Protein AF-A0A926SMJ5-F1 (afdb_monomer)

Radius of gyration: 15.32 Å; Cα contacts (8 Å, |Δi|>4): 89; chains: 1; bounding box: 35×30×42 Å

Structure (mmCIF, N/CA/C/O backbone):
data_AF-A0A926SMJ5-F1
#
_entry.id   AF-A0A926SMJ5-F1
#
loop_
_atom_site.group_PDB
_atom_site.id
_atom_site.type_symbol
_atom_site.label_atom_id
_atom_site.label_alt_id
_atom_site.label_comp_id
_atom_site.label_asym_id
_atom_site.label_entity_id
_atom_site.label_seq_id
_atom_site.pdbx_PDB_ins_code
_atom_site.Cartn_x
_atom_site.Cartn_y
_atom_site.Cartn_z
_atom_site.occupancy
_atom_site.B_iso_or_equiv
_atom_site.auth_seq_id
_atom_site.auth_comp_id
_atom_site.auth_asym_id
_atom_site.auth_atom_id
_atom_site.pdbx_PDB_model_num
ATOM 1 N N . MET A 1 1 ? 18.095 1.209 -14.548 1.00 68.81 1 MET A N 1
ATOM 2 C CA . MET A 1 1 ? 16.839 1.778 -14.006 1.00 68.81 1 MET A CA 1
ATOM 3 C C . MET A 1 1 ? 15.679 0.923 -14.497 1.00 68.81 1 MET A C 1
ATOM 5 O O . MET A 1 1 ? 15.805 0.371 -15.583 1.00 68.81 1 MET A O 1
ATOM 9 N N . LEU A 1 2 ? 14.614 0.753 -13.705 1.00 85.12 2 LEU A N 1
ATOM 10 C CA . LEU A 1 2 ? 13.418 0.016 -14.141 1.0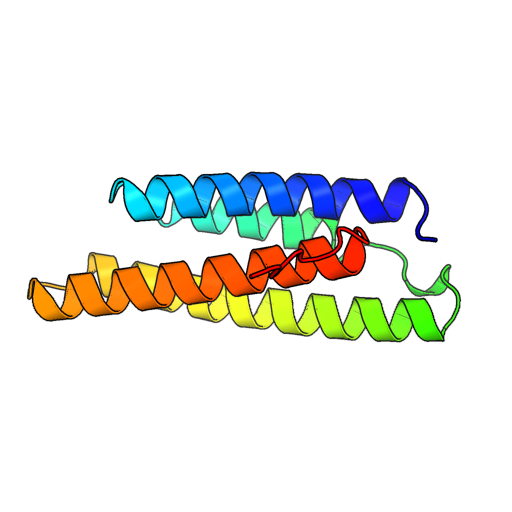0 85.12 2 LEU A CA 1
ATOM 11 C C . LEU A 1 2 ? 12.728 0.760 -15.289 1.00 85.12 2 LEU A C 1
ATOM 13 O O . LEU A 1 2 ? 12.643 1.988 -15.248 1.00 85.12 2 LEU A O 1
ATOM 17 N N . THR A 1 3 ? 12.239 0.029 -16.287 1.00 89.69 3 THR A N 1
ATOM 18 C CA . THR A 1 3 ? 11.433 0.605 -17.370 1.00 89.69 3 THR A CA 1
ATOM 19 C C . THR A 1 3 ? 10.041 0.977 -16.867 1.00 89.69 3 THR A C 1
ATOM 21 O O . THR A 1 3 ? 9.604 0.544 -15.798 1.00 89.69 3 THR A O 1
ATOM 24 N N . GLU A 1 4 ? 9.329 1.791 -17.643 1.00 90.38 4 GLU A N 1
ATOM 25 C CA . GLU A 1 4 ? 8.011 2.298 -17.268 1.00 90.38 4 GLU A CA 1
ATOM 26 C C . GLU A 1 4 ? 6.997 1.183 -16.976 1.00 90.38 4 GLU A C 1
ATOM 28 O O . GLU A 1 4 ? 6.256 1.286 -16.000 1.00 90.38 4 GLU A O 1
ATOM 33 N N . GLN A 1 5 ? 7.054 0.070 -17.717 1.00 92.31 5 GLN A N 1
ATOM 34 C CA . GLN A 1 5 ? 6.171 -1.085 -17.511 1.00 92.31 5 GLN A CA 1
ATOM 35 C C . GLN A 1 5 ? 6.243 -1.660 -16.085 1.00 92.31 5 GLN A C 1
ATOM 37 O O . GLN A 1 5 ? 5.232 -2.105 -15.555 1.00 92.31 5 GLN A O 1
ATOM 42 N N . TYR A 1 6 ? 7.415 -1.609 -15.437 1.00 93.44 6 TYR A N 1
ATOM 43 C CA . TYR A 1 6 ? 7.577 -2.057 -14.049 1.00 93.44 6 TYR A CA 1
ATOM 44 C C . TYR A 1 6 ? 7.316 -0.942 -13.041 1.00 93.44 6 TYR A C 1
ATOM 46 O O . TYR A 1 6 ? 7.074 -1.229 -11.879 1.00 93.44 6 TYR A O 1
ATOM 54 N N . ARG A 1 7 ? 7.406 0.329 -13.443 1.00 95.94 7 ARG A N 1
ATOM 55 C CA . ARG A 1 7 ? 7.222 1.471 -12.535 1.00 95.94 7 ARG A CA 1
ATOM 56 C C . ARG A 1 7 ? 5.751 1.833 -12.362 1.00 95.94 7 ARG A C 1
ATOM 58 O O . ARG A 1 7 ? 5.342 2.120 -11.243 1.00 95.94 7 ARG A O 1
ATOM 65 N N . GLN A 1 8 ? 4.966 1.807 -13.439 1.00 96.75 8 GLN A N 1
ATOM 66 C CA . GLN A 1 8 ? 3.563 2.240 -13.436 1.00 96.75 8 GLN A CA 1
ATOM 67 C C . GLN A 1 8 ? 2.699 1.507 -12.391 1.00 96.75 8 GLN A C 1
ATOM 69 O O . GLN A 1 8 ? 2.032 2.186 -11.609 1.00 96.75 8 GLN A O 1
ATOM 74 N N . PRO A 1 9 ? 2.772 0.168 -12.247 1.00 97.81 9 PRO A N 1
ATOM 75 C CA . PRO A 1 9 ? 2.026 -0.530 -11.198 1.00 97.81 9 PRO A CA 1
ATOM 76 C C . PRO A 1 9 ? 2.387 -0.083 -9.775 1.00 97.81 9 PRO A C 1
ATOM 78 O O . PRO A 1 9 ? 1.518 0.023 -8.913 1.00 97.81 9 PRO A O 1
ATOM 81 N N . PHE A 1 10 ? 3.665 0.220 -9.521 1.00 97.88 10 PHE A N 1
ATOM 82 C CA . PHE A 1 10 ? 4.115 0.702 -8.213 1.00 97.88 10 PHE A CA 1
ATOM 83 C C . PHE A 1 10 ? 3.710 2.155 -7.952 1.00 97.88 10 PHE A C 1
ATOM 85 O O . PHE A 1 10 ? 3.460 2.494 -6.801 1.00 97.88 10 PHE A O 1
ATOM 92 N N . LEU A 1 11 ? 3.599 2.997 -8.984 1.00 97.88 11 LEU A N 1
ATOM 93 C CA . LEU A 1 11 ? 3.022 4.341 -8.854 1.00 97.88 11 LEU A CA 1
ATOM 94 C C . LEU A 1 11 ? 1.535 4.268 -8.490 1.00 97.88 11 LEU A C 1
ATOM 96 O O . LEU A 1 11 ? 1.100 4.948 -7.563 1.00 97.88 11 LEU A O 1
ATOM 100 N N . ALA A 1 12 ? 0.770 3.408 -9.170 1.00 98.12 12 ALA A N 1
ATOM 101 C CA . ALA A 1 12 ? -0.642 3.187 -8.858 1.00 98.12 12 ALA A CA 1
ATOM 102 C C . ALA A 1 12 ? -0.828 2.660 -7.426 1.00 98.12 12 ALA A C 1
ATOM 104 O O . ALA A 1 12 ? -1.693 3.138 -6.690 1.00 98.12 12 ALA A O 1
ATOM 105 N N . LEU A 1 13 ? 0.020 1.715 -7.007 1.00 98.56 13 LEU A N 1
ATOM 106 C CA . LEU A 1 13 ? 0.004 1.207 -5.640 1.00 98.56 13 LEU A CA 1
ATOM 107 C C . LEU A 1 13 ? 0.373 2.296 -4.622 1.00 98.56 13 LEU A C 1
ATOM 109 O O . LEU A 1 13 ? -0.316 2.419 -3.614 1.00 98.56 13 LEU A O 1
ATOM 113 N N . GLN A 1 14 ? 1.415 3.094 -4.883 1.00 98.56 14 GLN A N 1
ATOM 114 C CA . GLN A 1 14 ? 1.828 4.194 -4.005 1.00 98.56 14 GLN A CA 1
ATOM 115 C C . GLN A 1 14 ? 0.692 5.201 -3.811 1.00 98.56 14 GLN A C 1
ATOM 117 O O . GLN A 1 14 ? 0.352 5.500 -2.673 1.00 98.56 14 GLN A O 1
ATOM 122 N N . ALA A 1 15 ? 0.043 5.638 -4.894 1.00 98.38 15 ALA A N 1
ATOM 123 C CA . ALA A 1 15 ? -1.089 6.560 -4.821 1.00 98.38 15 ALA A CA 1
ATOM 124 C C . ALA A 1 15 ? -2.265 5.975 -4.019 1.00 98.38 15 ALA A C 1
ATOM 126 O O . ALA A 1 15 ? -2.904 6.677 -3.235 1.00 98.38 15 ALA A O 1
ATOM 127 N N . SER A 1 16 ? -2.537 4.675 -4.175 1.00 98.50 16 SER A N 1
ATOM 128 C CA . SER A 1 16 ? -3.546 4.002 -3.358 1.00 98.50 16 SER A CA 1
ATOM 129 C C . SER A 1 16 ? -3.147 3.961 -1.883 1.00 98.50 16 SER A C 1
ATOM 131 O O . SER A 1 16 ? -4.009 4.168 -1.040 1.00 98.50 16 SER A O 1
ATOM 133 N N . ILE A 1 17 ? -1.875 3.716 -1.557 1.00 98.69 17 ILE A N 1
ATOM 134 C CA . ILE A 1 17 ? -1.373 3.720 -0.175 1.00 98.69 17 ILE A CA 1
ATOM 135 C C . ILE A 1 17 ? -1.454 5.123 0.433 1.00 98.69 17 ILE A C 1
ATOM 137 O O . ILE A 1 17 ? -1.899 5.242 1.571 1.00 98.69 17 ILE A O 1
ATOM 141 N N . ASP A 1 18 ? -1.081 6.167 -0.310 1.00 98.50 18 ASP A N 1
ATOM 142 C CA . ASP A 1 18 ? -1.184 7.560 0.141 1.00 98.50 18 ASP A CA 1
ATOM 143 C C . ASP A 1 18 ? -2.641 7.901 0.504 1.00 98.50 18 ASP A C 1
ATOM 145 O O . ASP A 1 18 ? -2.910 8.382 1.602 1.00 98.50 18 ASP A O 1
ATOM 149 N N . ARG A 1 19 ? -3.608 7.492 -0.331 1.00 98.19 19 ARG A N 1
ATOM 150 C CA . ARG A 1 19 ? -5.041 7.606 -0.011 1.00 98.19 19 ARG A CA 1
ATOM 151 C C . ARG A 1 19 ? -5.429 6.856 1.270 1.00 98.19 19 ARG A C 1
ATOM 153 O O . ARG A 1 19 ? -6.223 7.365 2.056 1.00 98.19 19 ARG A O 1
ATOM 160 N N . LEU A 1 20 ? -4.899 5.651 1.505 1.00 98.62 20 LEU A N 1
ATOM 161 C CA . LEU A 1 20 ? -5.173 4.919 2.751 1.00 98.62 20 LEU A CA 1
ATOM 162 C C . LEU A 1 20 ? -4.604 5.640 3.978 1.00 98.62 20 LEU A C 1
ATOM 164 O O . LEU A 1 20 ? -5.204 5.558 5.050 1.00 98.62 20 LEU A O 1
ATOM 168 N N . ILE A 1 21 ? -3.457 6.312 3.845 1.00 98.50 21 ILE A N 1
ATOM 169 C CA . ILE A 1 21 ? -2.855 7.106 4.923 1.00 98.50 21 ILE A CA 1
ATOM 170 C C . ILE A 1 21 ? -3.786 8.265 5.282 1.00 98.50 21 ILE A C 1
ATOM 172 O O . ILE A 1 21 ? -4.114 8.422 6.459 1.00 98.50 21 ILE A O 1
ATOM 176 N N . ASP A 1 22 ? -4.274 9.003 4.284 1.00 98.12 22 ASP A N 1
ATOM 177 C CA . ASP A 1 22 ? -5.215 10.110 4.487 1.00 98.12 22 ASP A CA 1
ATOM 178 C C . ASP A 1 22 ? -6.496 9.630 5.185 1.00 98.12 22 ASP A C 1
ATOM 180 O O . ASP A 1 22 ? -6.833 10.109 6.269 1.00 98.12 22 ASP A O 1
ATOM 184 N N . LEU A 1 23 ? -7.122 8.567 4.668 1.00 98.00 23 LEU A N 1
ATOM 185 C CA . LEU A 1 23 ? -8.317 7.963 5.272 1.00 98.00 23 LEU A CA 1
ATOM 186 C C . LEU A 1 23 ? -8.072 7.439 6.696 1.00 98.00 23 LEU A C 1
ATOM 188 O O . LEU A 1 23 ? -8.975 7.441 7.534 1.00 98.00 23 LEU A O 1
ATOM 192 N N . THR A 1 24 ? -6.860 6.965 6.995 1.00 96.94 24 THR A N 1
ATOM 193 C CA . THR A 1 24 ? -6.492 6.543 8.355 1.00 96.94 24 THR A CA 1
ATOM 194 C C . THR A 1 24 ? -6.439 7.738 9.299 1.00 96.94 24 THR A C 1
ATOM 196 O O . THR A 1 24 ? -6.900 7.625 10.434 1.00 96.94 24 THR A O 1
ATOM 199 N N . ASN A 1 25 ? -5.897 8.871 8.852 1.00 95.25 25 ASN A N 1
ATOM 200 C CA . ASN A 1 25 ? -5.803 10.096 9.647 1.00 95.25 25 ASN A CA 1
ATOM 201 C C . ASN A 1 25 ? -7.179 10.736 9.878 1.00 95.25 25 ASN A C 1
ATOM 203 O O . ASN A 1 25 ? -7.440 11.249 10.964 1.00 95.25 25 ASN A O 1
ATOM 207 N N . GLU A 1 26 ? -8.069 10.640 8.892 1.00 95.62 26 GLU A N 1
ATOM 208 C CA . GLU A 1 26 ? -9.456 11.114 8.961 1.00 95.62 26 GLU A CA 1
ATOM 209 C C . GLU A 1 26 ? -10.370 10.174 9.769 1.00 95.62 26 GLU A C 1
ATOM 211 O O . GLU A 1 26 ? -11.464 10.557 10.178 1.00 95.62 26 GLU A O 1
ATOM 216 N N . GLY A 1 27 ? -9.921 8.945 10.052 1.00 93.38 27 GLY A N 1
ATOM 217 C CA . GLY A 1 27 ? -10.724 7.932 10.742 1.00 93.38 27 GLY A CA 1
ATOM 218 C C . GLY A 1 27 ? -11.796 7.287 9.855 1.00 93.38 27 GLY A C 1
ATOM 219 O O . GLY A 1 27 ? -12.699 6.626 10.367 1.00 93.38 27 GLY A O 1
ATOM 220 N N . GLU A 1 28 ? -11.685 7.444 8.537 1.00 95.88 28 GLU A N 1
ATOM 221 C CA . GLU A 1 28 ? -12.643 6.968 7.532 1.00 95.88 28 GLU A CA 1
ATOM 222 C C . GLU A 1 28 ? -12.183 5.686 6.818 1.00 95.88 28 GLU A C 1
ATOM 224 O O . GLU A 1 28 ? -12.872 5.162 5.941 1.00 95.88 28 GLU A O 1
ATOM 229 N N . LEU A 1 29 ? -11.025 5.136 7.199 1.00 96.94 29 LEU A N 1
ATOM 230 C CA . LEU A 1 29 ? -10.487 3.921 6.595 1.00 96.94 29 LEU A CA 1
ATOM 231 C C . LEU A 1 29 ? -11.475 2.745 6.680 1.00 96.94 29 LEU A C 1
ATOM 233 O O . LEU A 1 29 ? -11.891 2.304 7.756 1.00 96.94 29 LEU A O 1
ATOM 237 N N . THR A 1 30 ? -11.773 2.151 5.524 1.00 95.69 30 THR A N 1
ATOM 238 C CA . THR A 1 30 ? -12.614 0.956 5.420 1.00 95.69 30 THR A CA 1
ATOM 239 C C . THR A 1 30 ? -11.831 -0.264 4.936 1.00 95.69 30 THR A C 1
ATOM 241 O O . THR A 1 30 ? -10.741 -0.169 4.380 1.00 95.69 30 THR A O 1
ATOM 244 N N . THR A 1 31 ? -12.420 -1.448 5.122 1.00 95.50 31 THR A N 1
ATOM 245 C CA . THR A 1 31 ? -11.889 -2.703 4.566 1.00 95.50 31 THR A CA 1
ATOM 246 C C . THR A 1 31 ? -11.917 -2.701 3.038 1.00 95.50 31 THR A C 1
ATOM 248 O O . THR A 1 31 ? -10.994 -3.228 2.436 1.00 95.50 31 THR A O 1
ATOM 251 N N . ALA A 1 32 ? -12.915 -2.058 2.422 1.00 96.56 32 ALA A N 1
ATOM 252 C CA . ALA A 1 32 ? -13.040 -1.973 0.968 1.00 96.56 32 ALA A CA 1
ATOM 253 C C . ALA A 1 32 ? -11.887 -1.179 0.331 1.00 96.56 32 ALA A C 1
ATOM 255 O O . ALA A 1 32 ? -11.348 -1.588 -0.691 1.00 96.56 32 ALA A O 1
ATOM 256 N N . GLU A 1 33 ? -11.464 -0.081 0.962 1.00 97.44 33 GLU A N 1
ATOM 257 C CA . GLU A 1 33 ? -10.315 0.710 0.499 1.00 97.44 33 GLU A CA 1
ATOM 258 C C . GLU A 1 33 ? -9.008 -0.104 0.593 1.00 97.44 33 GLU A C 1
ATOM 260 O O . GLU A 1 33 ? -8.209 -0.121 -0.344 1.00 97.44 33 GLU A O 1
ATOM 265 N N . VAL A 1 34 ? -8.816 -0.879 1.671 1.00 98.00 34 VAL A N 1
ATOM 266 C CA . VAL A 1 34 ? -7.666 -1.800 1.785 1.00 98.00 34 VAL A CA 1
ATOM 267 C C . VAL A 1 34 ? -7.715 -2.910 0.732 1.00 98.00 34 VAL A C 1
ATOM 269 O O . VAL A 1 34 ? -6.688 -3.234 0.135 1.00 98.00 34 VAL A O 1
ATOM 272 N N . GLU A 1 35 ? -8.888 -3.494 0.485 1.00 97.88 35 GLU A N 1
ATOM 273 C CA . GLU A 1 35 ? -9.086 -4.517 -0.547 1.00 97.88 35 GLU A CA 1
ATOM 274 C C . GLU A 1 35 ? -8.794 -3.970 -1.951 1.00 97.88 35 GLU A C 1
ATOM 276 O O . GLU A 1 35 ? -8.146 -4.653 -2.743 1.00 97.88 35 GLU A O 1
ATOM 281 N N . ALA A 1 36 ? -9.185 -2.728 -2.249 1.00 97.94 36 ALA A N 1
ATOM 282 C CA . ALA A 1 36 ? -8.871 -2.071 -3.517 1.00 97.94 36 ALA A CA 1
ATOM 283 C C . ALA A 1 36 ? -7.352 -1.903 -3.716 1.00 97.94 36 ALA A C 1
ATOM 285 O O . ALA A 1 36 ? -6.820 -2.267 -4.768 1.00 97.94 36 ALA A O 1
ATOM 286 N N . ALA A 1 37 ? -6.624 -1.452 -2.687 1.00 98.38 37 ALA A N 1
ATOM 287 C CA . ALA A 1 37 ? -5.161 -1.361 -2.738 1.00 98.38 37 ALA A CA 1
ATOM 288 C C . ALA A 1 37 ? -4.503 -2.740 -2.940 1.00 98.38 37 ALA A C 1
ATOM 290 O O . ALA A 1 37 ? -3.575 -2.899 -3.738 1.00 98.38 37 ALA A O 1
ATOM 291 N N . GLN A 1 38 ? -5.018 -3.771 -2.261 1.00 98.31 38 GLN A N 1
ATOM 292 C CA . GLN A 1 38 ? -4.567 -5.148 -2.455 1.00 98.31 38 GLN A CA 1
ATOM 293 C C . GLN A 1 38 ? -4.829 -5.643 -3.878 1.00 98.31 38 GLN A C 1
ATOM 295 O O . GLN A 1 38 ? -3.992 -6.353 -4.432 1.00 98.31 38 GLN A O 1
ATOM 300 N N . GLN A 1 39 ? -5.963 -5.298 -4.487 1.00 98.25 39 GLN A N 1
ATOM 301 C CA . GLN A 1 39 ? -6.269 -5.692 -5.862 1.00 98.25 39 GLN A CA 1
ATOM 302 C C . GLN A 1 39 ? -5.259 -5.111 -6.852 1.00 98.25 39 GLN A C 1
ATOM 304 O O . GLN A 1 39 ? -4.797 -5.853 -7.716 1.00 98.25 39 GLN A O 1
ATOM 309 N N . ILE A 1 40 ? -4.834 -3.853 -6.685 1.00 98.38 40 ILE A N 1
ATOM 310 C CA . ILE A 1 40 ? -3.767 -3.259 -7.509 1.00 98.38 40 ILE A CA 1
ATOM 311 C C . ILE A 1 40 ? -2.495 -4.109 -7.419 1.00 98.38 40 ILE A C 1
ATOM 313 O O . ILE A 1 40 ? -1.932 -4.497 -8.443 1.00 98.38 40 ILE A O 1
ATOM 317 N N . PHE A 1 41 ? -2.073 -4.471 -6.204 1.00 98.44 41 PHE A N 1
ATOM 318 C CA . PHE A 1 41 ? -0.897 -5.318 -6.010 1.00 98.44 41 PHE A CA 1
ATOM 319 C C . PHE A 1 41 ? -1.040 -6.691 -6.691 1.00 98.44 41 PHE A C 1
ATOM 321 O O . PHE A 1 41 ? -0.156 -7.105 -7.444 1.00 98.44 41 PHE A O 1
ATOM 328 N N . HIS A 1 42 ? -2.163 -7.382 -6.482 1.00 98.12 42 HIS A N 1
ATOM 329 C CA . HIS A 1 42 ? -2.371 -8.720 -7.039 1.00 98.12 42 HIS A CA 1
ATOM 330 C C . HIS A 1 42 ? -2.529 -8.727 -8.563 1.00 98.12 42 HIS A C 1
ATOM 332 O O . HIS A 1 42 ? -2.104 -9.682 -9.206 1.00 98.12 42 HIS A O 1
ATOM 338 N N . GLN A 1 43 ? -3.142 -7.693 -9.142 1.00 98.00 43 GLN A N 1
ATOM 339 C CA . GLN A 1 43 ? -3.465 -7.651 -10.569 1.00 98.00 43 GLN A CA 1
ATOM 340 C C . GLN A 1 43 ? -2.375 -6.997 -11.417 1.00 98.00 43 GLN A C 1
ATOM 342 O O . GLN A 1 43 ? -2.254 -7.330 -12.591 1.00 98.00 43 GLN A O 1
ATOM 347 N N . GLN A 1 44 ? -1.600 -6.067 -10.853 1.00 97.81 44 GLN A N 1
ATOM 348 C CA . GLN A 1 44 ? -0.662 -5.253 -11.632 1.00 97.81 44 GLN A CA 1
ATOM 349 C C . GLN A 1 44 ? 0.803 -5.470 -11.246 1.00 97.81 44 GLN A C 1
ATOM 351 O O . GLN A 1 44 ? 1.676 -5.227 -12.074 1.00 97.81 44 GLN A O 1
ATOM 356 N N . ILE A 1 45 ? 1.096 -5.914 -10.016 1.00 97.56 45 ILE A N 1
ATOM 357 C CA . ILE A 1 45 ? 2.479 -6.079 -9.539 1.00 97.56 45 ILE A CA 1
ATOM 358 C C . ILE A 1 45 ? 2.903 -7.547 -9.516 1.00 97.56 45 ILE A C 1
ATOM 360 O O . ILE A 1 45 ? 3.961 -7.873 -10.047 1.00 97.56 45 ILE A O 1
ATOM 364 N N . LEU A 1 46 ? 2.104 -8.438 -8.922 1.00 96.75 46 LEU A N 1
ATOM 365 C CA . LEU A 1 46 ? 2.437 -9.870 -8.887 1.00 96.75 46 LEU A CA 1
ATOM 366 C C . LEU A 1 46 ? 2.617 -10.508 -10.276 1.00 96.75 46 LEU A C 1
ATOM 368 O O . LEU A 1 46 ? 3.505 -11.346 -10.403 1.00 96.75 46 LEU A O 1
ATOM 372 N N . PRO A 1 47 ? 1.843 -10.140 -11.318 1.00 96.88 47 PRO A N 1
ATOM 373 C CA . PRO A 1 47 ? 2.002 -10.736 -12.645 1.00 96.88 47 PRO A CA 1
ATOM 374 C C . PRO A 1 47 ? 3.180 -10.180 -13.455 1.00 96.88 47 PRO A C 1
ATOM 376 O O . PRO A 1 47 ? 3.345 -10.572 -14.608 1.00 96.88 47 PRO A O 1
ATOM 379 N N . LEU A 1 48 ? 3.960 -9.238 -12.910 1.00 95.88 48 LEU A N 1
ATOM 380 C CA . LEU A 1 48 ? 5.109 -8.679 -13.618 1.00 95.88 48 LEU A CA 1
ATOM 381 C C . LEU A 1 48 ? 6.119 -9.781 -13.943 1.00 95.88 48 LEU A C 1
ATOM 383 O O . LEU A 1 48 ? 6.562 -10.507 -13.056 1.00 95.88 48 LEU A O 1
ATOM 387 N N . ASP A 1 49 ? 6.527 -9.848 -15.208 1.00 95.12 49 ASP A N 1
ATOM 388 C CA . ASP A 1 49 ? 7.576 -10.757 -15.658 1.00 95.12 49 ASP A CA 1
ATOM 389 C C . ASP A 1 49 ? 8.935 -10.285 -15.123 1.00 95.12 49 ASP A C 1
ATOM 391 O O . ASP A 1 49 ? 9.573 -9.385 -15.681 1.00 95.12 49 ASP A O 1
ATOM 395 N N . LEU A 1 50 ? 9.350 -10.854 -13.990 1.00 94.00 50 LEU A N 1
ATOM 396 C CA . LEU A 1 50 ? 10.640 -10.562 -13.370 1.00 94.00 50 LEU A CA 1
ATOM 397 C C . LEU A 1 50 ? 11.796 -11.310 -14.047 1.00 94.00 50 LEU A C 1
ATOM 399 O O . LEU A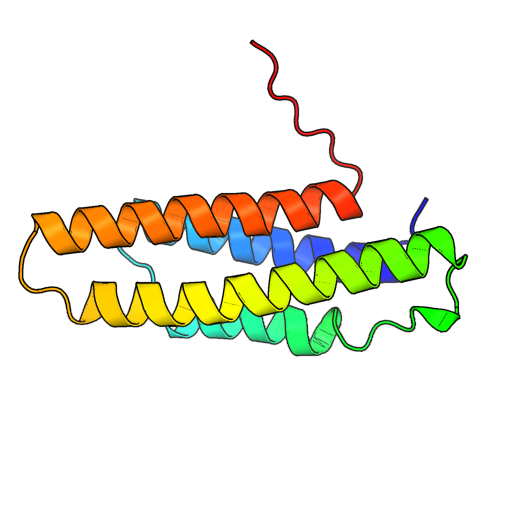 1 50 ? 12.938 -10.886 -13.882 1.00 94.00 50 LEU A O 1
ATOM 403 N N . ASP A 1 51 ? 11.526 -12.361 -14.825 1.00 91.62 51 ASP A N 1
ATOM 404 C CA . ASP A 1 51 ? 12.560 -13.149 -15.507 1.00 91.62 51 ASP A CA 1
ATOM 405 C C . ASP A 1 51 ? 13.175 -12.367 -16.678 1.00 91.62 51 ASP A C 1
ATOM 407 O O . ASP A 1 51 ? 14.343 -12.553 -17.020 1.00 91.62 51 ASP A O 1
ATOM 411 N N . ALA A 1 52 ? 12.423 -11.416 -17.239 1.00 91.50 52 ALA A N 1
ATOM 412 C CA . ALA A 1 52 ? 12.915 -10.455 -18.226 1.00 91.50 52 ALA A CA 1
ATOM 413 C C . ALA A 1 52 ? 13.847 -9.366 -17.643 1.00 91.50 52 ALA A C 1
ATOM 415 O O . ALA A 1 52 ? 14.408 -8.561 -18.394 1.00 91.50 52 ALA A O 1
ATOM 416 N N . LEU A 1 53 ? 14.024 -9.300 -16.317 1.00 92.44 53 LEU A N 1
ATOM 417 C CA . LEU A 1 53 ? 14.916 -8.343 -15.658 1.00 92.44 53 LEU A CA 1
ATOM 418 C C . LEU A 1 53 ? 16.311 -8.927 -15.414 1.00 92.44 53 LEU A C 1
ATOM 420 O O . LEU A 1 53 ? 16.510 -10.128 -15.267 1.00 92.44 53 LEU A O 1
ATOM 424 N N . ASN A 1 54 ? 17.299 -8.040 -15.256 1.00 93.12 54 ASN A N 1
ATOM 425 C CA . ASN A 1 54 ? 18.619 -8.447 -14.770 1.00 93.12 54 ASN A CA 1
ATOM 426 C C . ASN A 1 54 ? 18.490 -9.154 -13.402 1.00 93.12 54 ASN A C 1
ATOM 428 O O . ASN A 1 54 ? 17.837 -8.588 -12.515 1.00 93.12 54 ASN A O 1
ATOM 432 N N . PRO A 1 55 ? 19.167 -10.298 -13.164 1.00 92.44 55 PRO A N 1
ATOM 433 C CA . PRO A 1 55 ? 18.938 -11.121 -11.971 1.00 92.44 55 PRO A CA 1
ATOM 434 C C . PRO A 1 55 ? 19.011 -10.378 -10.625 1.00 92.44 55 PRO A C 1
ATOM 436 O O . PRO A 1 55 ? 18.125 -10.573 -9.795 1.00 92.44 55 PRO A O 1
ATOM 439 N N . PRO A 1 56 ? 19.965 -9.452 -10.381 1.00 93.19 56 PRO A N 1
ATOM 440 C CA . PRO A 1 56 ? 19.992 -8.703 -9.121 1.00 93.19 56 PRO A CA 1
ATOM 441 C C . PRO A 1 56 ? 18.758 -7.811 -8.907 1.00 93.19 56 PRO A C 1
ATOM 443 O O . PRO A 1 56 ? 18.323 -7.605 -7.775 1.00 93.19 56 PRO A O 1
ATOM 446 N N . ILE A 1 57 ? 18.190 -7.273 -9.991 1.00 92.62 57 ILE A N 1
ATOM 447 C CA . ILE A 1 57 ? 16.981 -6.445 -9.949 1.00 92.62 57 ILE A CA 1
ATOM 448 C C . ILE A 1 57 ? 15.763 -7.338 -9.700 1.00 92.62 57 ILE A C 1
ATOM 450 O O . ILE A 1 57 ? 14.956 -7.013 -8.831 1.00 92.62 57 ILE A O 1
ATOM 454 N N . ALA A 1 58 ? 15.670 -8.469 -10.405 1.00 94.75 58 ALA A N 1
ATOM 455 C CA . ALA A 1 58 ? 14.602 -9.452 -10.239 1.00 94.75 58 ALA A CA 1
ATOM 456 C C . ALA A 1 58 ? 14.508 -9.946 -8.784 1.00 94.75 58 ALA A C 1
ATOM 458 O O . ALA A 1 58 ? 13.459 -9.811 -8.154 1.00 94.75 58 ALA A O 1
ATOM 459 N N . THR A 1 59 ? 15.626 -10.392 -8.197 1.00 95.38 59 THR A N 1
ATOM 460 C CA . THR A 1 59 ? 15.685 -10.867 -6.802 1.00 95.38 59 THR A CA 1
ATOM 461 C C . THR A 1 59 ? 15.272 -9.789 -5.799 1.00 95.38 59 THR A C 1
ATOM 463 O O . THR A 1 59 ? 14.557 -10.066 -4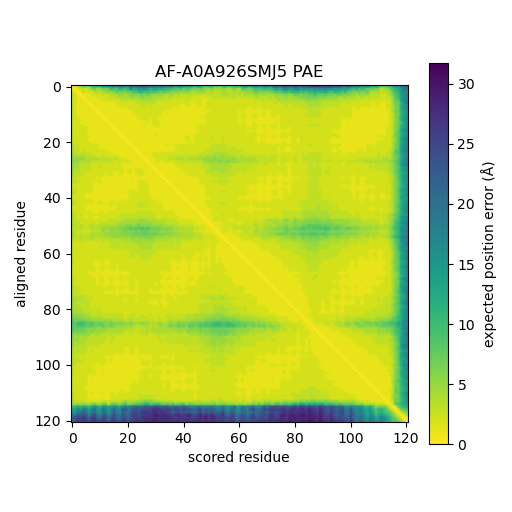.828 1.00 95.38 59 THR A O 1
ATOM 466 N N . LYS A 1 60 ? 15.689 -8.535 -6.028 1.00 95.06 60 LYS A N 1
ATOM 467 C CA . LYS A 1 60 ? 15.296 -7.406 -5.175 1.00 95.06 60 LYS A CA 1
ATOM 468 C C . LYS A 1 60 ? 13.790 -7.151 -5.260 1.00 95.06 60 LYS A C 1
ATOM 470 O O . LYS A 1 60 ? 13.150 -6.985 -4.223 1.00 95.06 60 LYS A O 1
ATOM 475 N N . LEU A 1 61 ? 13.219 -7.135 -6.466 1.00 96.00 61 LEU A N 1
ATOM 476 C CA . LEU A 1 61 ? 11.782 -6.929 -6.664 1.00 96.00 61 LEU A CA 1
ATOM 477 C C . LEU A 1 61 ? 10.962 -8.066 -6.054 1.00 96.00 61 LEU A C 1
ATOM 479 O O . LEU A 1 61 ? 9.983 -7.788 -5.372 1.00 96.00 61 LEU A O 1
ATOM 483 N N . GLN A 1 62 ? 11.390 -9.317 -6.210 1.00 97.19 62 GLN A N 1
ATOM 484 C CA . GLN A 1 62 ? 10.718 -10.471 -5.612 1.00 97.19 62 GLN A CA 1
ATOM 485 C C . GLN A 1 62 ? 10.699 -10.398 -4.076 1.00 97.19 62 GLN A C 1
ATOM 487 O O . GLN A 1 62 ? 9.667 -10.643 -3.443 1.00 97.19 62 GLN A O 1
ATOM 492 N N . SER A 1 63 ? 11.819 -9.995 -3.466 1.00 9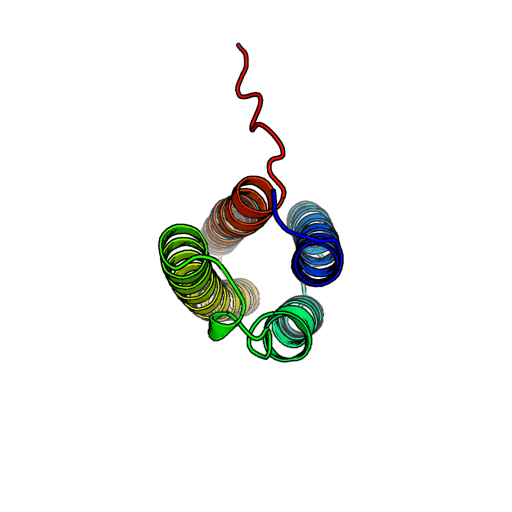7.62 63 SER A N 1
ATOM 493 C CA . SER A 1 63 ? 11.894 -9.752 -2.018 1.00 97.62 63 SER A CA 1
ATOM 494 C C . SER A 1 63 ? 10.918 -8.654 -1.581 1.00 97.62 63 SER A C 1
ATOM 496 O O . SER A 1 63 ? 10.174 -8.829 -0.619 1.00 97.62 63 SER A O 1
ATOM 498 N N . ILE A 1 64 ? 10.860 -7.545 -2.325 1.00 97.56 64 ILE A N 1
ATOM 499 C CA . ILE A 1 64 ? 9.941 -6.435 -2.040 1.00 97.56 64 ILE A CA 1
ATOM 500 C C . ILE A 1 64 ? 8.477 -6.865 -2.195 1.00 97.56 64 ILE A C 1
ATOM 502 O O . ILE A 1 64 ? 7.669 -6.579 -1.316 1.00 97.56 64 ILE A O 1
ATOM 506 N N . GLN A 1 65 ? 8.125 -7.590 -3.259 1.00 98.12 65 GLN A N 1
ATOM 507 C CA . GLN A 1 65 ? 6.772 -8.120 -3.450 1.00 98.12 65 GLN A CA 1
ATOM 508 C C . GLN A 1 65 ? 6.360 -9.043 -2.294 1.00 98.12 65 GLN A C 1
ATOM 510 O O . GLN A 1 65 ? 5.227 -8.970 -1.818 1.00 98.12 65 GLN A O 1
ATOM 515 N N . THR A 1 66 ? 7.287 -9.863 -1.791 1.00 98.44 66 THR A N 1
ATOM 516 C CA . THR A 1 66 ? 7.041 -10.739 -0.635 1.00 98.44 66 THR A CA 1
ATOM 517 C C . THR A 1 66 ? 6.725 -9.934 0.626 1.00 98.44 66 THR A C 1
ATOM 519 O O . THR A 1 66 ? 5.752 -10.234 1.326 1.00 98.44 66 THR A O 1
ATOM 522 N N . GLU A 1 67 ? 7.497 -8.883 0.909 1.00 98.50 67 GLU A N 1
ATOM 523 C CA . GLU A 1 67 ? 7.235 -8.022 2.064 1.00 98.50 67 GLU A CA 1
ATOM 524 C C . GLU A 1 67 ? 5.942 -7.211 1.903 1.00 98.50 67 GLU A C 1
ATOM 526 O O . GLU A 1 67 ? 5.162 -7.141 2.852 1.00 98.50 67 GLU A O 1
ATOM 531 N N . ILE A 1 68 ? 5.641 -6.682 0.712 1.00 98.50 68 ILE A N 1
ATOM 532 C CA . ILE A 1 68 ? 4.364 -6.003 0.433 1.00 98.50 68 ILE A CA 1
ATOM 533 C C . ILE A 1 68 ? 3.184 -6.948 0.704 1.00 98.50 68 ILE A C 1
ATOM 535 O O . ILE A 1 68 ? 2.259 -6.586 1.435 1.00 98.50 68 ILE A O 1
ATOM 539 N N . ALA A 1 69 ? 3.232 -8.184 0.198 1.00 98.44 69 ALA A N 1
ATOM 540 C CA . ALA A 1 69 ? 2.181 -9.178 0.422 1.00 98.44 69 ALA A CA 1
ATOM 541 C C . ALA A 1 69 ? 1.973 -9.475 1.918 1.00 98.44 69 ALA A C 1
ATOM 543 O O . ALA A 1 69 ? 0.841 -9.559 2.403 1.00 98.44 69 ALA A O 1
ATOM 544 N N . LYS A 1 70 ? 3.067 -9.609 2.674 1.00 98.44 70 LYS A N 1
ATOM 545 C CA . LYS A 1 70 ? 3.034 -9.800 4.129 1.00 98.44 70 LYS A CA 1
ATOM 546 C C . LYS A 1 70 ? 2.419 -8.599 4.845 1.00 98.44 70 LYS A C 1
ATOM 548 O O . LYS A 1 70 ? 1.551 -8.795 5.696 1.00 98.44 70 LYS A O 1
ATOM 553 N N . GLN A 1 71 ? 2.823 -7.376 4.501 1.00 98.56 71 GLN A N 1
ATOM 554 C CA . GLN A 1 71 ? 2.265 -6.175 5.122 1.00 98.56 71 GLN A CA 1
ATOM 555 C C . GLN A 1 71 ? 0.780 -6.011 4.806 1.00 98.56 71 GLN A C 1
ATOM 557 O O . GLN A 1 71 ? 0.017 -5.680 5.706 1.00 98.56 71 GLN A O 1
ATOM 562 N N . PHE A 1 72 ? 0.326 -6.333 3.596 1.00 98.50 72 PHE A N 1
ATOM 563 C CA . PHE A 1 72 ? -1.100 -6.292 3.278 1.00 98.50 72 PHE A CA 1
ATOM 564 C C . PHE A 1 72 ? -1.938 -7.256 4.127 1.00 98.50 72 PHE A C 1
ATOM 566 O O . PHE A 1 72 ? -2.996 -6.863 4.616 1.00 98.50 72 PHE A O 1
ATOM 573 N N . ARG A 1 73 ? -1.458 -8.480 4.386 1.00 97.75 73 ARG A N 1
ATOM 574 C CA . ARG A 1 73 ? -2.155 -9.431 5.279 1.00 97.75 73 ARG A CA 1
ATOM 575 C C . ARG A 1 73 ? -2.276 -8.903 6.710 1.00 97.75 73 ARG A C 1
ATOM 577 O O . ARG A 1 73 ? -3.327 -9.033 7.342 1.00 97.75 73 ARG A O 1
ATOM 584 N N . LEU A 1 74 ? -1.204 -8.299 7.220 1.00 98.00 74 LEU A N 1
ATOM 585 C CA . LEU A 1 74 ? -1.204 -7.688 8.549 1.00 98.00 74 LEU A CA 1
ATOM 586 C C . LEU A 1 74 ? -2.117 -6.454 8.598 1.00 98.00 74 LEU A C 1
ATOM 588 O O . LEU A 1 74 ? -2.878 -6.311 9.548 1.00 98.00 74 LEU A O 1
ATOM 592 N N . LEU A 1 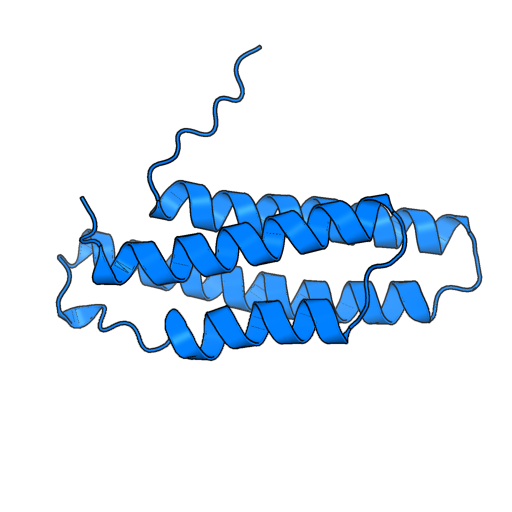75 ? -2.119 -5.629 7.547 1.00 98.31 75 LEU A N 1
ATOM 593 C CA . LEU A 1 75 ? -2.982 -4.452 7.431 1.00 98.31 75 LEU A CA 1
ATOM 594 C C . LEU A 1 75 ? -4.462 -4.832 7.513 1.00 98.31 75 LEU A C 1
ATOM 596 O O . LEU A 1 75 ? -5.200 -4.245 8.299 1.00 98.31 75 LEU A O 1
ATOM 600 N N . SER A 1 76 ? -4.892 -5.852 6.762 1.00 97.06 76 SER A N 1
ATOM 601 C CA . SER A 1 76 ? -6.272 -6.352 6.833 1.00 97.06 76 SER A CA 1
ATOM 602 C C . SER A 1 76 ? -6.656 -6.786 8.249 1.00 97.06 76 SER A C 1
ATOM 604 O O . SER A 1 76 ? -7.768 -6.518 8.703 1.00 97.06 76 SER A O 1
ATOM 606 N N . THR A 1 77 ? -5.725 -7.426 8.961 1.00 96.19 77 THR A N 1
ATOM 607 C CA . THR A 1 77 ? -5.933 -7.865 10.347 1.00 96.19 77 THR A CA 1
ATOM 608 C C . THR A 1 77 ? -6.087 -6.670 11.289 1.00 96.19 77 THR A C 1
ATOM 610 O O . THR A 1 77 ? -7.008 -6.640 12.106 1.00 96.19 77 THR A O 1
ATOM 613 N N . ASP A 1 78 ? -5.229 -5.659 11.153 1.00 96.75 78 ASP A N 1
ATOM 614 C CA . ASP A 1 78 ? -5.283 -4.460 11.988 1.00 96.75 78 ASP A CA 1
ATOM 615 C C . ASP A 1 78 ? -6.576 -3.666 11.768 1.00 96.75 78 ASP A C 1
ATOM 617 O O . ASP A 1 78 ? -7.193 -3.235 12.742 1.00 96.75 78 ASP A O 1
ATOM 621 N N . VAL A 1 79 ? -7.035 -3.529 10.519 1.00 96.75 79 VAL A N 1
ATOM 622 C CA . VAL A 1 79 ? -8.300 -2.845 10.195 1.00 96.75 79 VAL A CA 1
ATOM 623 C C . VAL A 1 79 ? -9.504 -3.599 10.753 1.00 96.75 79 VAL A C 1
ATOM 625 O O . VAL A 1 79 ? -10.417 -2.979 11.304 1.00 96.75 79 VAL A O 1
ATOM 628 N N . LEU A 1 80 ? -9.510 -4.933 10.676 1.00 96.00 80 LEU A N 1
ATOM 629 C CA . LEU A 1 80 ? -10.563 -5.736 11.299 1.00 96.00 80 LEU A CA 1
ATOM 630 C C . LEU A 1 80 ? -10.592 -5.528 12.821 1.00 96.00 80 LEU A C 1
ATOM 632 O O . LEU A 1 80 ? -11.664 -5.349 13.403 1.00 96.00 80 LEU A O 1
ATOM 636 N N . PHE A 1 81 ? -9.425 -5.500 13.469 1.00 95.50 81 PHE A N 1
ATOM 637 C CA . PHE A 1 81 ? -9.338 -5.243 14.905 1.00 95.50 81 PHE A CA 1
ATOM 638 C C . PHE A 1 81 ? -9.704 -3.814 15.291 1.00 95.50 81 PHE A C 1
ATOM 640 O O . PHE A 1 81 ? -10.322 -3.635 16.339 1.00 95.50 81 PHE A O 1
ATOM 647 N N . LEU A 1 82 ? -9.374 -2.815 14.470 1.00 96.12 82 LEU A N 1
ATOM 648 C CA . LEU A 1 82 ? -9.813 -1.437 14.679 1.00 96.12 82 LEU A CA 1
ATOM 649 C C . LEU A 1 82 ? -11.345 -1.362 14.681 1.00 96.12 82 LEU A C 1
ATOM 651 O O . LEU A 1 82 ? -11.924 -0.825 15.621 1.00 96.12 82 LEU A O 1
ATOM 655 N N . LYS A 1 83 ? -12.006 -1.980 13.694 1.00 93.62 83 LYS A N 1
ATOM 656 C CA . LYS A 1 83 ? -13.476 -2.027 13.607 1.00 93.62 83 LYS A CA 1
ATOM 657 C C . LYS A 1 83 ? -14.134 -2.757 14.783 1.00 93.62 83 LYS A C 1
ATOM 659 O O . LYS A 1 83 ? -15.251 -2.424 15.165 1.00 93.62 83 LYS A O 1
ATOM 664 N N . ALA A 1 84 ? -13.462 -3.758 15.348 1.00 94.69 84 ALA A N 1
ATOM 665 C CA . ALA A 1 84 ? -13.958 -4.511 16.500 1.00 94.69 84 ALA A CA 1
ATOM 666 C C . ALA A 1 84 ? -13.637 -3.849 17.857 1.00 94.69 84 ALA A C 1
ATOM 668 O O . ALA A 1 84 ? -14.149 -4.292 18.892 1.00 94.69 84 ALA A O 1
ATOM 669 N N . ALA A 1 85 ? -12.781 -2.821 17.883 1.00 94.56 85 ALA A N 1
ATOM 670 C CA . ALA A 1 85 ? -12.336 -2.185 19.114 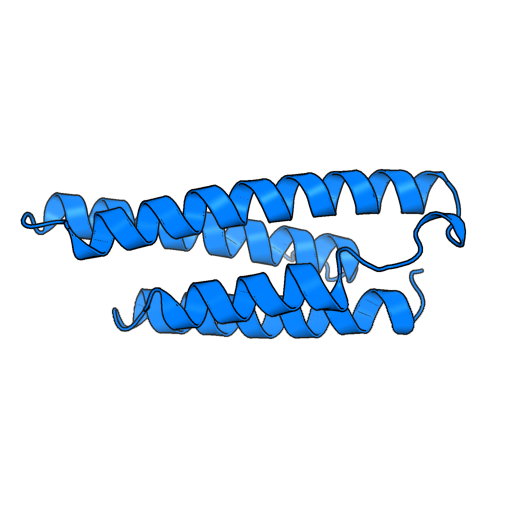1.00 94.56 85 ALA A CA 1
ATOM 671 C C . ALA A 1 85 ? -13.479 -1.406 19.781 1.00 94.56 85 ALA A C 1
ATOM 673 O O . ALA A 1 85 ? -14.130 -0.565 19.174 1.00 94.56 85 ALA A O 1
ATOM 674 N N . ARG A 1 86 ? -13.700 -1.672 21.073 1.00 92.81 86 ARG A N 1
ATOM 675 C CA . ARG A 1 86 ? -14.717 -0.983 21.892 1.00 92.81 86 ARG A CA 1
ATOM 676 C C . ARG A 1 86 ? -14.127 0.041 22.857 1.00 92.81 86 ARG A C 1
ATOM 678 O O . ARG A 1 86 ? -14.855 0.866 23.392 1.00 92.81 86 ARG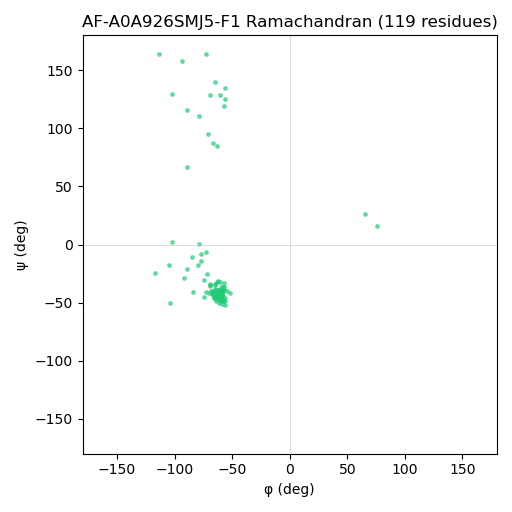 A O 1
ATOM 685 N N . GLN A 1 87 ? -12.824 -0.053 23.114 1.00 96.25 87 GLN A N 1
ATOM 686 C CA . GLN A 1 87 ? -12.104 0.836 24.018 1.00 96.25 87 GLN A CA 1
ATOM 687 C C . GLN A 1 87 ? -11.318 1.864 23.198 1.00 96.25 87 GLN A C 1
ATOM 689 O O . GLN A 1 87 ? -10.560 1.449 22.313 1.00 96.25 87 GLN A O 1
ATOM 694 N N . PRO A 1 88 ? -11.436 3.171 23.497 1.00 92.44 88 PRO A N 1
ATOM 695 C CA . PRO A 1 88 ? -10.730 4.217 22.758 1.00 92.44 88 PRO A CA 1
ATOM 696 C C . PRO A 1 88 ? -9.213 4.002 22.703 1.00 92.44 88 PRO A C 1
ATOM 698 O O . PRO A 1 88 ? -8.610 4.147 21.648 1.00 92.44 88 PRO A O 1
ATOM 701 N N . SER A 1 89 ? -8.599 3.560 23.806 1.00 94.19 89 SER A N 1
ATOM 702 C CA . SER A 1 89 ? -7.157 3.285 23.867 1.00 94.19 89 SER A CA 1
ATOM 703 C C . SER A 1 89 ? -6.718 2.177 22.903 1.00 94.19 89 SER A C 1
ATOM 705 O O . SER A 1 89 ? -5.691 2.304 22.237 1.00 94.19 89 SER A O 1
ATOM 707 N N . THR A 1 90 ? -7.509 1.107 22.781 1.00 93.62 90 THR A N 1
ATOM 708 C CA . THR A 1 90 ? -7.259 0.032 21.812 1.00 93.62 90 THR A CA 1
ATOM 709 C C . THR A 1 90 ? -7.444 0.530 20.382 1.00 93.62 90 THR A C 1
ATOM 711 O O . THR A 1 90 ? -6.619 0.211 19.531 1.00 93.62 90 THR A O 1
ATOM 714 N N . ALA A 1 91 ? -8.478 1.333 20.113 1.00 94.69 91 ALA A N 1
ATOM 715 C CA . ALA A 1 91 ? -8.703 1.910 18.789 1.00 94.69 91 ALA A CA 1
ATOM 716 C C . ALA A 1 91 ? -7.525 2.803 18.359 1.00 94.69 91 ALA A C 1
ATOM 718 O O . ALA A 1 91 ? -6.965 2.593 17.285 1.00 94.69 91 ALA A O 1
ATOM 719 N N . SER A 1 92 ? -7.058 3.704 19.230 1.00 94.62 92 SER A N 1
ATOM 720 C CA . SER A 1 92 ? -5.889 4.552 18.957 1.00 94.62 92 SER A CA 1
ATOM 721 C C . SER A 1 92 ? -4.613 3.737 18.723 1.00 94.62 92 SER A C 1
ATOM 723 O O . SER A 1 92 ? -3.843 4.038 17.813 1.00 94.62 92 SER A O 1
ATOM 725 N N . GLN A 1 93 ? -4.390 2.669 19.498 1.00 95.69 93 GLN A N 1
ATOM 726 C CA . GLN A 1 93 ? -3.250 1.776 19.277 1.00 95.69 93 GLN A CA 1
ATOM 727 C C . GLN A 1 93 ? -3.322 1.089 17.905 1.00 95.69 93 GLN A C 1
ATOM 729 O O . GLN A 1 93 ? -2.302 0.982 17.224 1.00 95.69 93 GLN A O 1
ATOM 734 N N . ARG A 1 94 ? -4.511 0.637 17.484 1.00 95.25 94 ARG A N 1
ATOM 735 C CA . ARG A 1 94 ? -4.710 0.017 16.166 1.00 95.25 94 ARG A CA 1
ATOM 736 C C . ARG A 1 94 ? -4.529 1.013 15.029 1.00 95.25 94 ARG A C 1
ATOM 738 O O . ARG A 1 94 ? -3.839 0.690 14.071 1.00 95.25 94 ARG A O 1
ATOM 745 N N . GLN A 1 95 ? -5.063 2.224 15.157 1.00 96.56 95 GLN A N 1
ATOM 746 C CA . GLN A 1 95 ? -4.870 3.287 14.170 1.00 96.56 95 GLN A CA 1
ATOM 747 C C . GLN A 1 95 ? -3.382 3.618 13.984 1.00 96.56 95 GLN A C 1
ATOM 749 O O . GLN A 1 95 ? -2.913 3.707 12.853 1.00 96.56 95 GLN A O 1
ATOM 754 N N . LYS A 1 96 ? -2.607 3.686 15.077 1.00 96.50 96 LYS A N 1
ATOM 755 C CA . LYS A 1 96 ? -1.148 3.853 15.001 1.00 96.50 96 LYS A CA 1
ATOM 756 C C . LYS A 1 96 ? -0.469 2.702 14.247 1.00 96.50 96 LYS A C 1
ATOM 758 O O . LYS A 1 96 ? 0.327 2.951 13.352 1.00 96.50 96 LYS A O 1
ATOM 763 N N . GLN A 1 97 ? -0.805 1.452 14.575 1.00 97.31 97 GLN A N 1
ATOM 764 C C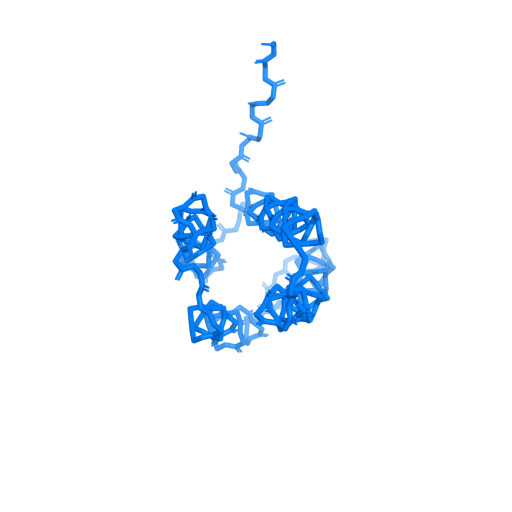A . GLN A 1 97 ? -0.241 0.276 13.894 1.00 97.31 97 GLN A CA 1
ATOM 765 C C . GLN A 1 97 ? -0.544 0.265 12.391 1.00 97.31 97 GLN A C 1
ATOM 767 O O . GLN A 1 97 ? 0.324 -0.088 11.595 1.00 97.31 97 GLN A O 1
ATOM 772 N N . ILE A 1 98 ? -1.756 0.672 12.008 1.00 98.44 98 ILE A N 1
ATOM 773 C CA . ILE A 1 98 ? -2.157 0.845 10.609 1.00 98.44 98 ILE A CA 1
ATOM 774 C C . ILE A 1 98 ? -1.280 1.908 9.939 1.00 98.44 98 ILE A C 1
ATOM 776 O O . ILE A 1 98 ? -0.696 1.628 8.894 1.00 98.44 98 ILE A O 1
ATOM 780 N N . GLY A 1 99 ? -1.125 3.085 10.554 1.00 98.19 99 GLY A N 1
ATOM 781 C CA . GLY A 1 99 ? -0.294 4.173 10.023 1.00 98.19 99 GLY A CA 1
ATOM 782 C C . GLY A 1 99 ? 1.177 3.784 9.834 1.00 98.19 99 GLY A C 1
ATOM 783 O O . GLY A 1 99 ? 1.741 3.991 8.756 1.00 98.19 99 GLY A O 1
ATOM 784 N N . ASP A 1 100 ? 1.783 3.136 10.834 1.00 98.12 100 ASP A N 1
ATOM 785 C CA . ASP A 1 100 ? 3.161 2.628 10.760 1.00 98.12 100 ASP A CA 1
ATOM 786 C C . ASP A 1 100 ? 3.320 1.640 9.585 1.00 98.12 100 ASP A C 1
ATOM 788 O O . ASP A 1 100 ? 4.306 1.658 8.842 1.00 98.12 100 ASP A O 1
ATOM 792 N N . ARG A 1 101 ? 2.314 0.785 9.372 1.00 98.25 101 ARG A N 1
ATOM 793 C CA . ARG A 1 101 ? 2.320 -0.227 8.313 1.00 98.25 101 ARG A CA 1
ATOM 794 C C . ARG A 1 101 ? 2.130 0.361 6.919 1.00 98.25 101 ARG A C 1
ATOM 796 O O . ARG A 1 101 ? 2.803 -0.072 5.984 1.00 98.25 101 ARG A O 1
ATOM 803 N N . LEU A 1 102 ? 1.234 1.334 6.773 1.00 98.62 102 LEU A N 1
ATOM 804 C CA . LEU A 1 102 ? 1.030 2.056 5.518 1.00 98.62 102 LEU A CA 1
ATOM 805 C C . LEU A 1 102 ? 2.284 2.844 5.127 1.00 98.62 102 LEU A C 1
ATOM 807 O O . LEU A 1 102 ? 2.687 2.814 3.966 1.00 98.62 102 LEU A O 1
ATOM 811 N N . THR A 1 103 ? 2.964 3.443 6.105 1.00 98.12 103 THR A N 1
ATOM 812 C CA . THR A 1 103 ? 4.257 4.108 5.894 1.00 98.12 103 THR A CA 1
ATOM 813 C C . THR A 1 103 ? 5.300 3.130 5.349 1.00 98.12 103 THR A C 1
ATOM 815 O O . THR A 1 103 ? 5.979 3.428 4.369 1.00 98.12 103 THR A O 1
ATOM 818 N N . LEU A 1 104 ? 5.391 1.926 5.919 1.00 98.12 104 LEU A N 1
ATOM 819 C CA . LEU A 1 104 ? 6.310 0.897 5.431 1.00 98.12 104 LEU A CA 1
ATOM 820 C C . LEU A 1 104 ? 5.958 0.412 4.009 1.00 98.12 104 LEU A C 1
ATOM 822 O O . LEU A 1 104 ? 6.842 0.241 3.171 1.00 98.12 104 LEU A O 1
ATOM 826 N N . LEU A 1 105 ? 4.670 0.220 3.707 1.00 98.62 105 LEU A N 1
ATOM 827 C CA . LEU A 1 105 ? 4.198 -0.116 2.356 1.00 98.62 105 LEU A CA 1
ATOM 828 C C . LEU A 1 105 ? 4.577 0.964 1.329 1.00 98.62 105 LEU A C 1
ATOM 830 O O . LEU A 1 105 ? 5.041 0.642 0.231 1.00 98.62 105 LEU A O 1
ATOM 834 N N . ARG A 1 106 ? 4.430 2.238 1.703 1.00 98.38 106 ARG A N 1
ATOM 835 C CA . ARG A 1 106 ? 4.839 3.387 0.890 1.00 98.38 106 ARG A CA 1
ATOM 836 C C . ARG A 1 106 ? 6.347 3.377 0.627 1.00 98.38 106 ARG A C 1
ATOM 838 O O . ARG A 1 106 ? 6.751 3.497 -0.527 1.00 98.38 106 ARG A O 1
ATOM 845 N N . GLN A 1 107 ? 7.163 3.116 1.651 1.00 97.75 107 GLN A N 1
ATOM 846 C CA . GLN A 1 107 ? 8.624 3.011 1.526 1.00 97.75 107 GLN A CA 1
ATOM 847 C C . GLN A 1 107 ? 9.062 1.910 0.555 1.00 97.75 107 GLN A C 1
ATOM 849 O O . GLN A 1 107 ? 9.988 2.107 -0.232 1.00 97.75 107 GLN A O 1
ATOM 854 N N . TYR A 1 108 ? 8.387 0.756 0.543 1.00 97.88 108 TYR A N 1
ATOM 855 C CA . TYR A 1 108 ? 8.675 -0.276 -0.457 1.00 97.88 108 TYR A CA 1
ATOM 856 C C . TYR A 1 108 ? 8.440 0.223 -1.888 1.00 97.88 108 TYR A C 1
ATOM 858 O O . TYR A 1 108 ? 9.253 -0.062 -2.772 1.00 97.88 108 TYR A O 1
ATOM 866 N N . CYS A 1 109 ? 7.376 0.998 -2.116 1.00 97.44 109 CYS A N 1
ATOM 867 C CA . CYS A 1 109 ? 7.116 1.608 -3.419 1.00 97.44 109 CYS A CA 1
ATOM 868 C C . CYS A 1 109 ? 8.199 2.635 -3.776 1.00 97.44 109 CYS A C 1
ATOM 870 O O . CYS A 1 109 ? 8.730 2.599 -4.884 1.00 97.44 109 CYS A O 1
ATOM 872 N N . GLU A 1 110 ? 8.598 3.490 -2.835 1.00 95.81 110 GLU A N 1
ATOM 873 C CA . GLU A 1 110 ? 9.660 4.488 -3.028 1.00 95.81 110 GLU A CA 1
ATOM 874 C C . GLU A 1 110 ? 10.998 3.845 -3.414 1.00 95.81 110 GLU A C 1
ATOM 876 O O . GLU A 1 110 ? 11.632 4.271 -4.385 1.00 95.81 110 GLU A O 1
ATOM 881 N N . VAL A 1 111 ? 11.388 2.760 -2.733 1.00 94.62 111 VAL A N 1
ATOM 882 C CA . VAL A 1 111 ? 12.612 1.997 -3.032 1.00 94.62 111 VAL A CA 1
ATOM 883 C C . VAL A 1 111 ? 12.603 1.447 -4.459 1.00 94.62 111 VAL A C 1
ATOM 885 O O . VAL A 1 111 ? 13.638 1.472 -5.132 1.00 94.62 111 VAL A O 1
ATOM 888 N N . VAL A 1 112 ? 11.463 0.940 -4.935 1.00 94.81 112 VAL A N 1
ATOM 889 C CA . VAL A 1 112 ? 11.320 0.445 -6.3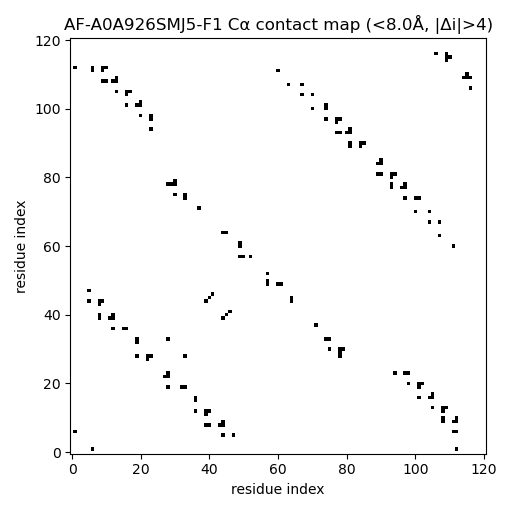16 1.00 94.81 112 VAL A CA 1
ATOM 890 C C . VAL A 1 112 ? 11.348 1.602 -7.312 1.00 94.81 112 VAL A C 1
ATOM 892 O O . VAL A 1 112 ? 12.004 1.527 -8.353 1.00 94.81 112 VAL A O 1
ATOM 895 N N . LEU A 1 113 ? 10.676 2.702 -6.983 1.00 95.19 113 LEU A N 1
ATOM 896 C CA . LEU A 1 113 ? 10.560 3.875 -7.840 1.00 95.19 113 LEU A CA 1
ATOM 897 C C . LEU A 1 113 ? 11.828 4.740 -7.845 1.00 95.19 113 LEU A C 1
ATOM 899 O O . LEU A 1 113 ? 11.946 5.627 -8.695 1.00 95.19 113 LEU A O 1
ATOM 903 N N . GLY A 1 114 ? 12.800 4.453 -6.977 1.00 91.88 114 GLY A N 1
ATOM 904 C CA . GLY A 1 114 ? 14.020 5.245 -6.836 1.00 91.88 114 GLY A CA 1
ATOM 905 C C . GLY A 1 114 ? 13.736 6.656 -6.325 1.00 91.88 114 GLY A C 1
ATOM 906 O O . GLY A 1 114 ? 14.482 7.577 -6.640 1.00 91.88 114 GLY A O 1
ATOM 907 N N . GLN A 1 115 ? 12.634 6.827 -5.594 1.00 88.62 115 GLN A N 1
ATOM 908 C CA . GLN A 1 115 ? 12.328 8.064 -4.895 1.00 88.62 115 GLN A CA 1
ATOM 909 C C . GLN A 1 115 ? 13.172 8.046 -3.623 1.00 88.62 115 GLN A C 1
ATOM 911 O O . GLN A 1 115 ? 12.980 7.189 -2.762 1.00 88.62 115 GLN A O 1
ATOM 916 N N . SER A 1 116 ? 14.178 8.913 -3.544 1.00 64.06 116 SER A N 1
ATOM 917 C CA . SER A 1 116 ? 14.987 9.054 -2.338 1.00 64.06 116 SER A CA 1
ATOM 918 C C . SER A 1 116 ? 14.061 9.390 -1.170 1.00 64.06 116 SER A C 1
ATOM 920 O O . SER A 1 116 ? 13.407 10.431 -1.195 1.00 64.06 116 SER A O 1
ATOM 922 N N . THR A 1 117 ? 14.013 8.543 -0.141 1.00 54.88 117 THR A N 1
ATOM 923 C CA . THR A 1 117 ? 13.468 8.934 1.160 1.00 54.88 117 THR A CA 1
ATOM 924 C C . THR A 1 117 ? 14.409 9.985 1.736 1.00 54.88 117 THR A C 1
ATOM 926 O O . THR A 1 117 ? 15.371 9.652 2.430 1.00 54.88 117 THR A O 1
ATOM 929 N N . GLY A 1 118 ? 14.182 11.252 1.394 1.00 46.50 118 GLY A N 1
ATOM 930 C CA . GLY A 1 118 ? 14.744 12.385 2.114 1.00 46.50 118 GLY A CA 1
ATOM 931 C C . GLY A 1 118 ? 14.183 12.359 3.527 1.00 46.50 118 GLY A C 1
ATOM 932 O O . GLY A 1 118 ? 13.163 12.973 3.807 1.00 46.50 118 GLY A O 1
ATOM 933 N N . THR A 1 119 ? 14.825 11.589 4.401 1.00 44.22 119 THR A N 1
ATOM 934 C CA . THR A 1 119 ? 14.773 11.833 5.842 1.00 44.22 119 THR A CA 1
ATOM 935 C C . THR A 1 119 ? 15.941 12.775 6.118 1.00 44.22 119 THR A C 1
ATOM 937 O O . THR A 1 119 ? 16.958 12.371 6.671 1.00 44.22 119 THR A O 1
ATOM 940 N N . ASP A 1 120 ? 15.844 13.999 5.601 1.00 34.34 120 ASP A N 1
ATOM 941 C CA . ASP A 1 120 ? 16.758 15.075 5.962 1.00 34.34 120 ASP A CA 1
ATOM 942 C C . ASP A 1 120 ? 16.166 15.790 7.180 1.00 34.34 120 ASP A C 1
ATOM 944 O O . ASP A 1 120 ? 15.100 16.393 7.071 1.00 34.34 120 ASP A O 1
ATOM 948 N N . GLY A 1 121 ? 16.891 15.707 8.301 1.00 32.69 121 GLY A N 1
ATOM 949 C CA . GLY A 1 121 ? 16.968 16.742 9.344 1.00 32.69 121 GLY A CA 1
ATOM 950 C C . GLY A 1 121 ? 15.805 16.881 10.308 1.00 32.69 121 GLY A C 1
ATOM 951 O O . GLY A 1 121 ? 14.901 17.686 10.006 1.00 32.69 121 GLY A O 1
#

Solvent-accessible surface area (backbone atoms only — not comparable to full-atom values): 6839 Å² total; per-residue (Å²): 132,83,54,66,87,71,41,53,43,42,51,55,39,35,55,42,42,52,52,49,49,53,28,51,76,72,69,67,62,49,71,66,62,53,51,52,44,49,47,46,42,61,69,49,50,66,70,54,75,45,83,85,42,61,66,75,58,28,56,52,50,53,52,48,52,52,52,47,54,52,50,52,56,50,46,55,51,39,52,53,49,34,75,68,46,88,47,69,70,56,29,53,53,30,52,50,54,44,50,58,48,45,51,53,53,40,49,54,32,28,64,74,67,67,50,79,83,78,82,73,131

Secondary structure (DSSP, 8-state):
---HHHHHHHHHHHHHHHHHHHHHHHT---HHHHHHHHHHIIIIITT---TTS-HHHHHHHHHHHHHHHHHHHHHHHHHHHHHH--SHHHHHHHHHHHHHHHHHHHHHHHHHHT-------

Sequence (121 aa):
MLTEQYRQPFLALQASIDRLIDLTNEGELTTAEVEAAQQIFHQQILPLDLDALNPPIATKLQSIQTEIAKQFRLLSTDVLFLKAARQPSTASQRQKQIGDRLTLLRQYCEVVLGQSTGTDG

pLDDT: mean 93.52, std 11.63, range [32.69, 98.69]

Nearest PDB structures (foldseek):
  1ktm-assembly1_A  TM=8.139E-01  e=1.696E-01  Gallus gallus
  1k40-assembly1_A  TM=8.346E-01  e=2.302E-01  Mus musculus
  2b0h-assembly1_A  TM=5.546E-01  e=3.459E-01  Mus musculus
  6dg5-assembly1_A  TM=5.225E-01  e=2.393E+00  synthetic construct

Mean predicted aligned error: 3.83 Å

Foldseek 3Di:
DDDPLQLVLLVVLLVLLVVQLVCLVVVNHDLVSLVVSVCSLVPRHVPDDLVPDDVVLSVLSVVLSVVLVVLSVVLSVLRVQLVVDPDPVSNVVSSVVNNVSSVVNNVSSCVNNVPDPPPDD